Protein AF-E3HXS2-F1 (afdb_monomer_lite)

Organism: Achromobacter xylosoxidans (strain A8) (NCBI:txid762376)

Sequence (178 aa):
MRISLLPKGDRKILLKRAHEVSDRERLIMETWTGAFPQLLAAYEHKERFYGIWDATTRLQAEAALDEWIATIPKGQKEVWSDLVRAVGNWREETMTYFETDMPVTNAYTESINRLAKDKNREGRGYSFEVMRARMLYTTKHKKKAPTAKVSPFYKKTIGYGLPDFAEELNYGVDLSTI

Foldseek 3Di:
DDPVPDDPPLVVLLVDAPVVHDPVNVVVVCVVCVVPVVSVLVSVLVNLLVCLVVDQALVSSVVSLVVSLVSRDPPCCVVCVVVNVVCVVCVVVVSVCNVDPDNPDCVLVVVLVVVLVVLCVVDVPDDPVRSVCCSQPVQDFPFDDPPPPPDPPDDDDDDDDDPPPPPGDGPGGDPPVD

pLDDT: mean 72.38, std 17.93, range [31.83, 96.31]

Secondary structure (DSSP, 8-state):
---TTS-TTGGGGGGS-TTS--HHHHHHHHHHHHH-HHHHHHHHHHHHHHHGGG-SSHHHHHHHHHHHHHTPPTT-HHHHHHHHHHHHHTHHHHHGGGT-SS---THHHHHHHHHHHHHHHHTTT--HHHHHHHHHHSSPEEE--------TT-------PPP------EEEE--TT-

Structure (mmCIF, N/CA/C/O backbone):
data_AF-E3HXS2-F1
#
_entry.id   AF-E3HXS2-F1
#
loop_
_atom_site.group_PDB
_atom_site.id
_atom_site.type_symbol
_atom_site.label_atom_id
_atom_site.label_alt_id
_atom_site.label_comp_id
_atom_site.label_asym_id
_atom_site.label_entity_id
_atom_site.label_seq_id
_atom_site.pdbx_PDB_ins_code
_atom_site.Cartn_x
_atom_site.Cartn_y
_atom_site.Cartn_z
_atom_site.occupancy
_atom_site.B_iso_or_equiv
_atom_site.auth_seq_id
_atom_site.auth_comp_id
_atom_site.auth_asym_id
_atom_site.auth_atom_id
_atom_site.pdbx_PDB_model_num
ATOM 1 N N . MET A 1 1 ? -14.637 -13.341 11.803 1.00 40.06 1 MET A N 1
ATOM 2 C CA . MET A 1 1 ? -15.690 -12.301 11.886 1.00 40.06 1 MET A CA 1
ATOM 3 C C . MET A 1 1 ? -16.464 -12.311 10.567 1.00 40.06 1 MET A C 1
ATOM 5 O O . MET A 1 1 ? -15.852 -12.101 9.529 1.00 40.06 1 MET A O 1
ATOM 9 N N . ARG A 1 2 ? -17.751 -12.699 10.553 1.00 31.83 2 ARG A N 1
ATOM 10 C CA . ARG A 1 2 ? -18.526 -12.847 9.301 1.00 31.83 2 ARG A CA 1
ATOM 11 C C . ARG A 1 2 ? -18.949 -11.470 8.775 1.00 31.83 2 ARG A C 1
ATOM 13 O O . ARG A 1 2 ? -19.753 -10.794 9.400 1.00 31.83 2 ARG A O 1
ATOM 20 N N . ILE A 1 3 ? -18.473 -11.117 7.582 1.00 49.50 3 ILE A N 1
ATOM 21 C CA . ILE A 1 3 ? -18.825 -9.913 6.794 1.00 49.50 3 ILE A CA 1
ATOM 22 C C . ILE A 1 3 ? -20.267 -10.018 6.215 1.00 49.50 3 ILE A C 1
ATOM 24 O O . ILE A 1 3 ? -20.637 -9.357 5.253 1.00 49.50 3 ILE A O 1
ATOM 28 N N . SER A 1 4 ? -21.124 -10.881 6.774 1.00 46.38 4 SER A N 1
ATOM 29 C CA . SER A 1 4 ? -22.440 -11.225 6.214 1.00 46.38 4 SER A CA 1
ATOM 30 C C . SER A 1 4 ? -23.563 -10.237 6.550 1.00 46.38 4 SER A C 1
ATOM 32 O O . SER A 1 4 ? -24.682 -10.450 6.100 1.00 46.38 4 SER A O 1
ATOM 34 N N . LEU A 1 5 ? -23.289 -9.184 7.328 1.00 49.09 5 LEU A N 1
ATOM 35 C CA . LEU A 1 5 ? -24.271 -8.147 7.684 1.00 49.09 5 LEU A CA 1
ATOM 36 C C . LEU A 1 5 ? -24.232 -6.921 6.758 1.00 49.09 5 LEU A C 1
ATOM 38 O O . LEU A 1 5 ? -25.076 -6.041 6.886 1.00 49.09 5 LEU A O 1
ATOM 42 N N . LEU A 1 6 ? -23.282 -6.855 5.819 1.00 54.53 6 LEU A N 1
ATOM 43 C CA . LEU A 1 6 ? -23.182 -5.731 4.893 1.00 54.53 6 LEU A CA 1
ATOM 44 C C . LEU A 1 6 ? -24.102 -5.938 3.674 1.00 54.53 6 LEU A C 1
ATOM 46 O O . LEU A 1 6 ? -24.001 -6.983 3.013 1.00 54.53 6 LEU A O 1
ATOM 50 N N . PRO A 1 7 ? -24.938 -4.952 3.295 1.00 55.31 7 PRO A N 1
ATOM 51 C CA . PRO A 1 7 ? -25.583 -4.942 1.988 1.00 55.31 7 PRO A CA 1
ATOM 52 C C . PRO A 1 7 ? -24.522 -5.128 0.897 1.00 55.31 7 PRO A C 1
ATOM 54 O O . PRO A 1 7 ? -23.441 -4.540 0.943 1.00 55.31 7 PRO A O 1
ATOM 57 N N . LYS A 1 8 ? -24.790 -5.983 -0.099 1.00 55.03 8 LYS A N 1
ATOM 58 C CA . LYS A 1 8 ? -23.778 -6.410 -1.090 1.00 55.03 8 LYS A CA 1
ATOM 59 C C . LYS A 1 8 ? -23.120 -5.248 -1.864 1.00 55.03 8 LYS A C 1
ATOM 61 O O . LYS A 1 8 ? -22.059 -5.473 -2.449 1.00 55.03 8 LYS A O 1
ATOM 66 N N . GLY A 1 9 ? -23.734 -4.062 -1.881 1.00 57.19 9 GLY A N 1
ATOM 67 C CA . GLY A 1 9 ? -23.203 -2.837 -2.490 1.00 57.19 9 GLY A CA 1
ATOM 68 C C . GLY A 1 9 ? -22.181 -2.104 -1.618 1.00 57.19 9 GLY A C 1
ATOM 69 O O . GLY A 1 9 ? -21.124 -1.726 -2.117 1.00 57.19 9 GLY A O 1
ATOM 70 N N . ASP A 1 10 ? -22.430 -2.006 -0.314 1.00 64.25 10 ASP A N 1
ATOM 71 C CA . ASP A 1 10 ? -21.677 -1.119 0.584 1.00 64.25 10 ASP A CA 1
ATOM 72 C C . ASP A 1 10 ? -20.248 -1.608 0.834 1.00 64.25 10 ASP A C 1
ATOM 74 O O . ASP A 1 10 ? -19.336 -0.823 1.076 1.00 64.25 10 ASP A O 1
ATOM 78 N N . ARG A 1 11 ? -19.998 -2.913 0.665 1.00 69.25 11 ARG A N 1
ATOM 79 C CA . ARG A 1 11 ? -18.653 -3.482 0.855 1.00 69.25 11 ARG A CA 1
ATOM 80 C C . ARG A 1 11 ? -17.661 -2.940 -0.164 1.00 69.25 11 ARG A C 1
ATOM 82 O O . ARG A 1 11 ? -16.468 -2.911 0.101 1.00 69.25 11 ARG A O 1
ATOM 89 N N . LYS A 1 12 ? -18.157 -2.553 -1.345 1.00 71.31 12 LYS A N 1
ATOM 90 C CA . LYS A 1 12 ? -17.323 -2.002 -2.413 1.00 71.31 12 LYS A CA 1
ATOM 91 C C . LYS A 1 12 ? -16.856 -0.590 -2.075 1.00 71.31 12 LYS A C 1
ATOM 93 O O . LYS A 1 12 ? -15.793 -0.205 -2.537 1.00 71.31 12 LYS A O 1
ATOM 98 N N . ILE A 1 13 ? -17.606 0.139 -1.246 1.00 75.50 13 ILE A N 1
ATOM 99 C CA . ILE A 1 13 ? -17.247 1.488 -0.799 1.00 75.50 13 ILE A CA 1
ATOM 100 C C . ILE A 1 13 ? -15.961 1.438 0.035 1.00 75.50 13 ILE A C 1
ATOM 102 O O . ILE A 1 13 ? -15.058 2.231 -0.192 1.00 75.50 13 ILE A O 1
ATOM 106 N N . LEU A 1 14 ? -15.826 0.442 0.918 1.00 69.00 14 LEU A N 1
ATOM 107 C CA . LEU A 1 14 ? -14.629 0.242 1.751 1.00 69.00 14 LEU A CA 1
ATOM 108 C C . LEU A 1 14 ? -13.362 -0.088 0.943 1.00 69.00 14 LEU A C 1
ATOM 110 O O . LEU A 1 14 ? -12.248 0.056 1.448 1.00 69.00 14 LEU A O 1
ATOM 114 N N . LEU A 1 15 ? -13.521 -0.540 -0.304 1.00 72.44 15 LEU A N 1
ATOM 115 C CA . LEU A 1 15 ? -12.408 -0.851 -1.201 1.00 72.44 15 LEU A CA 1
ATOM 116 C C . LEU A 1 15 ? -11.923 0.372 -1.988 1.00 72.44 15 LEU A C 1
ATOM 118 O O . LEU A 1 15 ? -10.789 0.347 -2.456 1.00 72.44 15 LEU A O 1
ATOM 122 N N . LYS A 1 16 ? -12.735 1.429 -2.111 1.00 76.88 16 LYS A N 1
ATOM 123 C CA . LYS A 1 16 ? -12.339 2.660 -2.805 1.00 76.88 16 LYS A CA 1
ATOM 124 C C . LYS A 1 16 ? -11.245 3.401 -2.039 1.00 76.88 16 LYS A C 1
ATOM 126 O O . LYS A 1 16 ? -11.129 3.251 -0.818 1.00 76.88 16 LYS A O 1
ATOM 131 N N . ARG A 1 17 ? -10.465 4.209 -2.760 1.00 75.44 17 ARG A N 1
ATOM 132 C CA . ARG A 1 17 ? -9.541 5.174 -2.149 1.00 75.44 17 ARG A CA 1
ATOM 133 C C . ARG A 1 17 ? -10.338 6.326 -1.553 1.00 75.44 17 ARG A C 1
ATOM 135 O O . ARG A 1 17 ? -11.375 6.700 -2.097 1.00 75.44 17 ARG A O 1
ATOM 142 N N . ALA A 1 18 ? -9.841 6.930 -0.475 1.00 73.44 18 ALA A N 1
ATOM 143 C CA . ALA A 1 18 ? -10.571 7.983 0.237 1.00 73.44 18 ALA A CA 1
ATOM 144 C C . ALA A 1 18 ? -11.012 9.173 -0.650 1.00 73.44 18 ALA A C 1
ATOM 146 O O . ALA A 1 18 ? -12.031 9.799 -0.362 1.00 73.44 18 ALA A O 1
ATOM 147 N N . HIS A 1 19 ? -10.278 9.467 -1.730 1.00 73.56 19 HIS A N 1
ATOM 148 C CA . HIS A 1 19 ? -10.592 10.543 -2.680 1.00 73.56 19 HIS A CA 1
ATOM 149 C C . HIS A 1 19 ? -11.598 10.147 -3.781 1.00 73.56 19 HIS A C 1
ATOM 151 O O . HIS A 1 19 ? -12.105 11.016 -4.480 1.00 73.56 19 HIS A O 1
ATOM 157 N N . GLU A 1 20 ? -11.914 8.858 -3.935 1.00 73.44 20 GLU A N 1
ATOM 158 C CA . GLU A 1 20 ? -12.892 8.336 -4.910 1.00 73.44 20 GLU A CA 1
ATOM 159 C C . GLU A 1 20 ? -14.277 8.086 -4.284 1.00 73.44 20 GLU A C 1
ATOM 161 O O . GLU A 1 20 ? -15.218 7.632 -4.946 1.00 73.44 20 GLU A O 1
ATOM 166 N N . VAL A 1 21 ? -14.393 8.321 -2.977 1.00 77.56 21 VAL A N 1
ATOM 167 C CA . VAL A 1 21 ? -15.608 8.115 -2.191 1.00 77.56 21 VAL A CA 1
ATOM 168 C C . VAL A 1 21 ? -16.462 9.375 -2.286 1.00 77.56 21 VAL A C 1
ATOM 170 O O . VAL A 1 21 ? -16.040 10.449 -1.864 1.00 77.56 21 VAL A O 1
ATOM 173 N N . SER A 1 22 ? -17.676 9.241 -2.820 1.00 79.25 22 SER A N 1
ATOM 174 C CA . SER A 1 22 ? -18.637 10.353 -2.873 1.00 79.25 22 SER A CA 1
ATOM 175 C C . SER A 1 22 ? -19.146 10.739 -1.481 1.00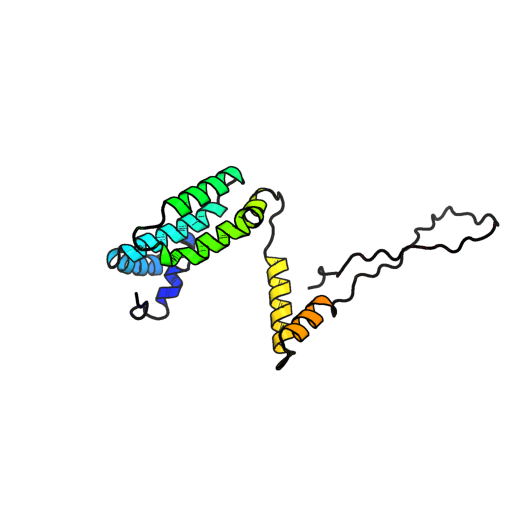 79.25 22 SER A C 1
ATOM 177 O O . SER A 1 22 ? -19.151 9.914 -0.568 1.00 79.25 22 SER A O 1
ATOM 179 N N . ASP A 1 23 ? -19.670 11.955 -1.320 1.00 77.50 23 ASP A N 1
ATOM 180 C CA . ASP A 1 23 ? -20.189 12.440 -0.028 1.00 77.50 23 ASP A CA 1
ATOM 181 C C . ASP A 1 23 ? -21.270 11.522 0.564 1.00 77.50 23 ASP A C 1
ATOM 183 O O . ASP A 1 23 ? -21.296 11.242 1.763 1.00 77.50 23 ASP A O 1
ATOM 187 N N . ARG A 1 24 ? -22.132 10.963 -0.296 1.00 78.81 24 ARG A N 1
ATOM 188 C CA . ARG A 1 24 ? -23.154 9.989 0.111 1.00 78.81 24 ARG A CA 1
ATOM 189 C C . ARG A 1 24 ? -22.538 8.682 0.614 1.00 78.81 24 ARG A C 1
ATOM 191 O O . ARG A 1 24 ? -23.033 8.093 1.570 1.00 78.81 24 ARG A O 1
ATOM 198 N N . GLU A 1 25 ? -21.484 8.210 -0.042 1.00 79.44 25 GLU A N 1
ATOM 199 C CA . GLU A 1 25 ? -20.769 6.994 0.349 1.00 79.44 25 GLU A CA 1
ATOM 200 C C . GLU A 1 25 ? -19.950 7.204 1.627 1.00 79.44 25 GLU A C 1
ATOM 202 O O . GLU A 1 25 ? -19.861 6.288 2.443 1.00 79.44 25 GLU A O 1
ATOM 207 N N . ARG A 1 26 ? -19.419 8.414 1.838 1.00 79.12 26 ARG A N 1
ATOM 208 C CA . ARG A 1 26 ? -18.729 8.809 3.068 1.00 79.12 26 ARG A CA 1
ATOM 209 C C . ARG A 1 26 ? -19.668 8.749 4.270 1.00 79.12 26 ARG A C 1
ATOM 211 O O . ARG A 1 26 ? -19.300 8.140 5.265 1.00 79.12 26 ARG A O 1
ATOM 218 N N . LEU A 1 27 ? -20.898 9.253 4.149 1.00 79.19 27 LEU A N 1
ATOM 219 C CA . LEU A 1 27 ? -21.900 9.182 5.223 1.00 79.19 27 LEU A CA 1
ATOM 220 C C . LEU A 1 27 ? -22.238 7.731 5.619 1.00 79.19 27 LEU A C 1
ATOM 222 O O . LEU A 1 27 ? -22.357 7.394 6.800 1.00 79.19 27 LEU A O 1
ATOM 226 N N . ILE A 1 28 ? -22.365 6.847 4.623 1.00 79.62 28 ILE A N 1
ATOM 227 C CA . ILE A 1 28 ? -22.568 5.410 4.857 1.00 79.62 28 ILE A CA 1
ATOM 228 C C .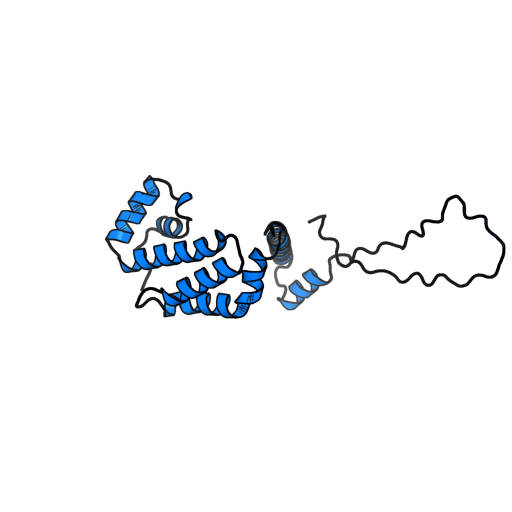 ILE A 1 28 ? -21.347 4.834 5.577 1.00 79.62 28 ILE A C 1
ATOM 230 O O . ILE A 1 28 ? -21.494 4.121 6.567 1.00 79.62 28 ILE A O 1
ATOM 234 N N . MET A 1 29 ? -20.141 5.169 5.116 1.00 79.38 29 MET A N 1
ATOM 235 C CA . MET A 1 29 ? -18.895 4.703 5.714 1.00 79.38 29 MET A CA 1
ATOM 236 C C . MET A 1 29 ? -18.755 5.156 7.172 1.00 79.38 29 MET A C 1
ATOM 238 O O . MET A 1 29 ? -18.476 4.315 8.016 1.00 79.38 29 MET A O 1
ATOM 242 N N . GLU A 1 30 ? -19.031 6.428 7.471 1.00 82.12 30 GLU A N 1
ATOM 243 C CA . GLU A 1 30 ? -19.008 7.017 8.819 1.00 82.12 30 GLU A CA 1
ATOM 244 C C . GLU A 1 30 ? -19.973 6.318 9.779 1.00 82.12 30 GLU A C 1
ATOM 246 O O . GLU A 1 30 ? -19.637 6.050 10.932 1.00 82.12 30 GLU A O 1
ATOM 251 N N . THR A 1 31 ? -21.156 5.944 9.288 1.00 81.56 31 THR A N 1
ATOM 252 C CA . THR A 1 31 ? -22.135 5.184 10.078 1.00 81.56 31 THR A CA 1
ATOM 253 C C . THR A 1 31 ? -21.560 3.826 10.505 1.00 81.56 31 THR A C 1
ATOM 255 O O . THR A 1 31 ? -21.699 3.410 11.657 1.00 81.56 31 THR A O 1
ATOM 258 N N . TRP A 1 32 ? -20.866 3.133 9.597 1.00 79.75 32 TRP A N 1
ATOM 259 C CA . TRP A 1 32 ? -20.279 1.819 9.872 1.00 79.75 32 TRP A CA 1
ATOM 260 C C . TRP A 1 32 ? -18.995 1.889 10.692 1.00 79.75 32 TRP A C 1
ATOM 262 O O . TRP A 1 32 ? -18.794 1.062 11.582 1.00 79.75 32 TRP A O 1
ATOM 272 N N . THR A 1 33 ? -18.125 2.853 10.406 1.00 81.56 33 THR A N 1
ATOM 273 C CA . THR A 1 33 ? -16.881 3.053 11.153 1.00 81.56 33 THR A CA 1
ATOM 274 C C . THR A 1 33 ? -17.156 3.530 12.575 1.00 81.56 33 THR A C 1
ATOM 276 O O . THR A 1 33 ? -16.449 3.110 13.489 1.00 81.56 33 THR A O 1
ATOM 279 N N . GLY A 1 34 ? -18.232 4.296 12.788 1.00 81.94 34 GLY A N 1
ATOM 280 C CA . GLY A 1 34 ? -18.738 4.632 14.118 1.00 81.94 34 GLY A CA 1
ATOM 281 C C . GLY A 1 34 ? -19.296 3.422 14.876 1.00 81.94 34 GLY A C 1
ATOM 282 O O . GLY A 1 34 ? -19.035 3.269 16.067 1.00 81.94 34 GLY A O 1
ATOM 283 N N . ALA A 1 35 ? -20.019 2.526 14.195 1.00 83.75 35 ALA A N 1
ATOM 284 C CA . ALA A 1 35 ? -20.583 1.322 14.813 1.00 83.75 35 ALA A CA 1
ATOM 285 C C . ALA A 1 35 ? -19.535 0.231 15.110 1.00 83.75 35 ALA A C 1
ATOM 287 O O . ALA A 1 35 ? -19.698 -0.550 16.049 1.00 83.75 35 ALA A O 1
ATOM 288 N N . PHE A 1 36 ? -18.462 0.157 14.315 1.00 85.25 36 PHE A N 1
ATOM 289 C CA . PHE A 1 36 ? -17.434 -0.879 14.418 1.00 85.25 36 PHE A CA 1
ATOM 290 C C . PHE A 1 36 ? -16.024 -0.268 14.407 1.00 85.25 36 PHE A C 1
ATOM 292 O O . PHE A 1 36 ? -15.384 -0.216 13.353 1.00 85.25 36 PHE A O 1
ATOM 299 N N . PRO A 1 37 ? -15.465 0.101 15.574 1.00 86.75 37 PRO A N 1
ATOM 300 C CA . PRO A 1 37 ? -14.134 0.708 15.660 1.00 86.75 37 PRO A CA 1
ATOM 301 C C . PRO A 1 37 ? -13.016 -0.151 15.051 1.00 86.75 37 PRO A C 1
ATOM 303 O O . PRO A 1 37 ? -12.077 0.373 14.456 1.00 86.75 37 PRO A O 1
ATOM 306 N N . GLN A 1 38 ? -13.126 -1.487 15.118 1.00 86.75 38 GLN A N 1
ATOM 307 C CA . GLN A 1 38 ? -12.159 -2.369 14.452 1.00 86.75 38 GLN A CA 1
ATOM 308 C C . GLN A 1 38 ? -12.174 -2.239 12.920 1.00 86.75 38 GLN A C 1
ATOM 310 O O . GLN A 1 38 ? -11.143 -2.433 12.279 1.00 86.75 38 GLN A O 1
ATOM 315 N N . LEU A 1 39 ? -13.327 -1.914 12.329 1.00 86.44 39 LEU A N 1
ATOM 316 C CA . LEU A 1 39 ? -13.462 -1.724 10.890 1.00 86.44 39 LEU A CA 1
ATOM 317 C C . LEU A 1 39 ? -12.830 -0.400 10.464 1.00 86.44 39 LEU A C 1
ATOM 319 O O . LEU A 1 39 ? -12.128 -0.373 9.457 1.00 86.44 39 LEU A O 1
ATOM 323 N N . LEU A 1 40 ? -13.025 0.659 11.257 1.00 88.19 40 LEU A N 1
ATOM 324 C CA . LEU A 1 40 ? -12.343 1.937 11.058 1.00 88.19 40 LEU A CA 1
ATOM 325 C C . LEU A 1 40 ? -10.824 1.753 11.076 1.00 88.19 40 LEU A C 1
ATOM 327 O O . LEU A 1 40 ? -10.156 2.101 10.109 1.00 88.19 40 LEU A O 1
ATOM 331 N N . ALA A 1 41 ? -10.302 1.102 12.119 1.00 88.69 41 ALA A N 1
ATOM 332 C CA . ALA A 1 41 ? -8.870 0.854 12.249 1.00 88.69 41 ALA A CA 1
ATOM 333 C C . ALA A 1 41 ? -8.307 0.044 11.067 1.00 88.69 41 ALA A C 1
ATOM 335 O O . ALA A 1 41 ? -7.209 0.324 10.592 1.00 88.69 41 ALA A O 1
ATOM 336 N N . ALA A 1 42 ? -9.062 -0.940 10.562 1.00 89.88 42 ALA A N 1
ATOM 337 C CA . ALA A 1 42 ? -8.670 -1.705 9.380 1.00 89.88 42 ALA A CA 1
ATOM 338 C C . ALA A 1 42 ? -8.658 -0.837 8.109 1.00 89.88 42 ALA A C 1
ATOM 340 O O . ALA A 1 42 ? -7.738 -0.942 7.299 1.00 89.88 42 ALA A O 1
ATOM 341 N N . TYR A 1 43 ? -9.659 0.030 7.935 1.00 88.44 43 TYR A N 1
ATOM 342 C CA . TYR A 1 43 ? -9.748 0.940 6.793 1.00 88.44 43 TYR A CA 1
ATOM 343 C C . TYR A 1 43 ? -8.618 1.977 6.796 1.00 88.44 43 TYR A C 1
ATOM 345 O O . TYR A 1 43 ? -7.939 2.144 5.788 1.00 88.44 43 TYR A O 1
ATOM 353 N N . GLU A 1 44 ? -8.346 2.621 7.929 1.00 90.31 44 GLU A N 1
ATOM 354 C CA . GLU A 1 44 ? -7.237 3.575 8.062 1.00 90.31 44 GLU A CA 1
ATOM 355 C C . GLU A 1 44 ? -5.882 2.901 7.840 1.00 90.31 44 GLU A C 1
ATOM 357 O O . GLU A 1 44 ? -4.978 3.468 7.231 1.00 90.31 44 GLU A O 1
ATOM 362 N N . HIS A 1 45 ? -5.726 1.666 8.318 1.00 93.38 45 HIS A N 1
ATOM 363 C CA . HIS A 1 45 ? -4.520 0.887 8.078 1.00 93.38 45 HIS A CA 1
ATOM 364 C C . HIS A 1 45 ? -4.340 0.523 6.597 1.00 93.38 45 HIS A C 1
ATOM 366 O O . HIS A 1 45 ? -3.225 0.598 6.082 1.00 93.38 45 HIS A O 1
ATOM 372 N N . LYS A 1 46 ? -5.435 0.214 5.890 1.00 91.69 46 LYS A N 1
ATOM 373 C CA . LYS A 1 46 ? -5.453 0.037 4.431 1.00 91.69 46 LYS A CA 1
ATOM 374 C C . LYS A 1 46 ? -5.058 1.328 3.704 1.00 91.69 46 LYS A C 1
ATOM 376 O O . LYS A 1 46 ? -4.243 1.285 2.793 1.00 91.69 46 LYS A O 1
ATOM 381 N N . GLU A 1 47 ? -5.617 2.478 4.079 1.00 89.88 47 GLU A N 1
ATOM 382 C CA . GLU A 1 47 ? -5.285 3.752 3.421 1.00 89.88 47 GLU A CA 1
ATOM 383 C C . GLU A 1 47 ? -3.821 4.154 3.651 1.00 89.88 47 GLU A C 1
ATOM 385 O O . GLU A 1 47 ? -3.172 4.610 2.710 1.00 89.88 47 GLU A O 1
ATOM 390 N N . ARG A 1 48 ? -3.274 3.909 4.851 1.00 91.12 48 ARG A N 1
ATOM 3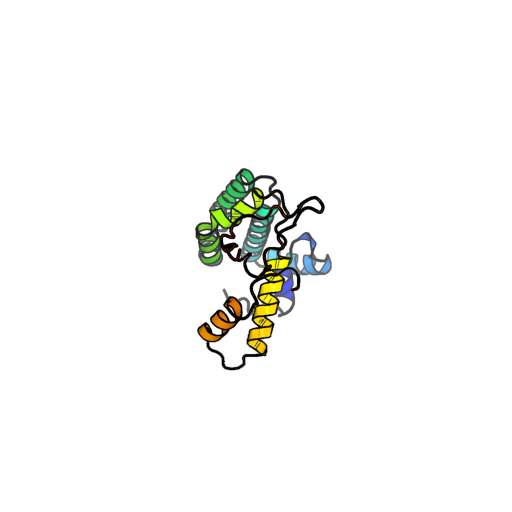91 C CA . ARG A 1 48 ? -1.843 4.108 5.142 1.00 91.12 48 ARG A CA 1
ATOM 392 C C . ARG A 1 48 ? -0.938 3.228 4.284 1.00 91.12 48 ARG A C 1
ATOM 394 O O . ARG A 1 48 ? 0.083 3.718 3.822 1.00 91.12 48 ARG A O 1
ATOM 401 N N . PHE A 1 49 ? -1.332 1.979 4.021 1.00 93.06 49 PHE A N 1
ATOM 402 C CA . PHE A 1 49 ? -0.599 1.109 3.096 1.00 93.06 49 PHE A CA 1
ATOM 403 C C . PHE A 1 49 ? -0.467 1.758 1.718 1.00 93.06 49 PHE A C 1
ATOM 405 O O . PHE A 1 49 ? 0.626 1.880 1.185 1.00 93.06 49 PHE A O 1
ATOM 412 N N . TYR A 1 50 ? -1.574 2.236 1.153 1.00 89.12 50 TYR A N 1
ATOM 413 C CA . TYR A 1 50 ? -1.530 2.904 -0.144 1.00 89.12 50 TYR A CA 1
ATOM 414 C C . TYR A 1 50 ? -0.727 4.213 -0.127 1.00 89.12 50 TYR A C 1
ATOM 416 O O . TYR A 1 50 ? -0.146 4.564 -1.148 1.00 89.12 50 TYR A O 1
ATOM 424 N N . GLY A 1 51 ? -0.672 4.910 1.012 1.00 87.88 51 GLY A N 1
ATOM 425 C CA . GLY A 1 51 ? 0.145 6.115 1.187 1.00 87.88 51 GLY A CA 1
ATOM 426 C C . GLY A 1 51 ? 1.649 5.888 0.999 1.00 87.88 51 GLY A C 1
ATOM 427 O O . GLY A 1 51 ? 2.372 6.839 0.727 1.00 87.88 51 GLY A O 1
ATOM 428 N N . ILE A 1 52 ? 2.129 4.639 1.065 1.00 91.69 52 ILE A N 1
ATOM 429 C CA . ILE A 1 52 ? 3.529 4.290 0.765 1.00 91.69 52 ILE A CA 1
ATOM 430 C C . ILE A 1 52 ? 3.903 4.715 -0.665 1.00 91.69 52 ILE A C 1
ATOM 432 O O . ILE A 1 52 ? 5.011 5.189 -0.897 1.00 91.69 52 ILE A O 1
ATOM 436 N N . TRP A 1 53 ? 2.972 4.603 -1.617 1.00 88.38 53 TRP A N 1
ATOM 437 C CA . TRP A 1 53 ? 3.194 4.974 -3.021 1.00 88.38 53 TRP A CA 1
ATOM 438 C C . TRP A 1 53 ? 3.153 6.478 -3.288 1.00 88.38 53 TRP A C 1
ATOM 440 O O . TRP A 1 53 ? 3.515 6.898 -4.384 1.00 88.38 53 TRP A O 1
ATOM 450 N N . ASP A 1 54 ? 2.773 7.281 -2.294 1.00 88.00 54 ASP A N 1
ATOM 451 C CA . ASP A 1 54 ? 2.852 8.740 -2.365 1.00 88.00 54 ASP A CA 1
ATOM 452 C C . ASP A 1 54 ? 4.263 9.255 -1.973 1.00 88.00 54 ASP A C 1
ATOM 454 O O . ASP A 1 54 ? 4.531 10.456 -2.040 1.00 88.00 54 ASP A O 1
ATOM 458 N N . ALA A 1 55 ? 5.184 8.364 -1.568 1.00 88.94 55 ALA A N 1
ATOM 459 C CA . ALA A 1 55 ? 6.563 8.704 -1.214 1.00 88.94 55 ALA A CA 1
ATOM 460 C C . ALA A 1 55 ? 7.409 9.114 -2.435 1.00 88.94 55 ALA A C 1
ATOM 462 O O . ALA A 1 55 ? 7.255 8.581 -3.533 1.00 88.94 55 ALA A O 1
ATOM 463 N N . THR A 1 56 ? 8.360 10.035 -2.237 1.00 86.50 56 THR A N 1
ATOM 464 C CA . THR A 1 56 ? 9.233 10.521 -3.324 1.00 86.50 56 THR A CA 1
ATOM 465 C C . THR A 1 56 ? 10.455 9.636 -3.541 1.00 86.50 56 THR A C 1
ATOM 467 O O . THR A 1 56 ? 10.997 9.594 -4.640 1.00 86.50 56 THR A O 1
ATOM 470 N N . THR A 1 57 ? 10.929 8.953 -2.498 1.00 88.88 57 THR A N 1
ATOM 471 C CA . THR A 1 57 ? 12.162 8.161 -2.564 1.00 88.88 57 THR A CA 1
ATOM 472 C C . THR A 1 57 ? 11.956 6.760 -2.019 1.00 88.88 57 THR A C 1
ATOM 474 O O . THR A 1 57 ? 11.147 6.543 -1.115 1.00 88.88 57 THR A O 1
ATOM 477 N N . ARG A 1 58 ? 12.763 5.815 -2.516 1.00 91.12 58 ARG A N 1
ATOM 478 C CA . ARG A 1 58 ? 12.786 4.436 -2.018 1.00 91.12 58 ARG A CA 1
ATOM 479 C C . ARG A 1 58 ? 12.975 4.372 -0.502 1.00 91.12 58 ARG A C 1
ATOM 481 O O . ARG A 1 58 ? 12.260 3.644 0.172 1.00 91.12 58 ARG A O 1
ATOM 488 N N . LEU A 1 59 ? 13.886 5.179 0.043 1.00 92.19 59 LEU A N 1
ATOM 489 C CA . LEU A 1 59 ? 14.151 5.219 1.484 1.00 92.19 59 LEU A CA 1
ATOM 490 C C . LEU A 1 59 ? 12.908 5.629 2.290 1.00 92.19 59 LEU A C 1
ATOM 492 O O . LEU A 1 59 ? 12.627 5.041 3.331 1.00 92.19 59 LEU A O 1
ATOM 496 N N . GLN A 1 60 ? 12.155 6.624 1.810 1.00 92.56 60 GLN A N 1
ATOM 497 C CA . GLN A 1 60 ? 10.908 7.044 2.453 1.00 92.56 60 GLN A CA 1
ATOM 498 C C . GLN A 1 60 ? 9.833 5.960 2.360 1.00 92.56 60 GLN A C 1
ATOM 500 O O . GLN A 1 60 ? 9.152 5.701 3.349 1.00 92.56 60 GLN A O 1
ATOM 505 N N . ALA A 1 61 ? 9.701 5.312 1.202 1.00 92.69 61 ALA A N 1
ATOM 506 C CA . ALA A 1 61 ? 8.742 4.231 1.003 1.00 92.69 61 ALA A CA 1
ATOM 507 C C . ALA A 1 61 ? 9.041 3.018 1.894 1.00 92.69 61 ALA A C 1
ATOM 509 O O . ALA A 1 61 ? 8.135 2.454 2.502 1.00 92.69 61 ALA A O 1
ATOM 510 N N . GLU A 1 62 ? 10.315 2.647 2.024 1.00 94.19 62 GLU A N 1
ATOM 511 C CA . GLU A 1 62 ? 10.750 1.572 2.913 1.00 94.19 62 GLU A CA 1
ATOM 512 C C . GLU A 1 62 ? 10.469 1.898 4.382 1.00 94.19 62 GLU A C 1
ATOM 514 O O . GLU A 1 62 ? 9.898 1.069 5.087 1.00 94.19 62 GLU A O 1
ATOM 519 N N . ALA A 1 63 ? 10.783 3.118 4.827 1.00 95.19 63 ALA A N 1
ATOM 520 C CA . ALA A 1 63 ? 10.468 3.553 6.185 1.00 95.19 63 ALA A CA 1
ATOM 521 C C . ALA A 1 63 ? 8.952 3.550 6.453 1.00 95.19 63 ALA A C 1
ATOM 523 O O . ALA A 1 63 ? 8.510 3.078 7.501 1.00 95.19 63 ALA A O 1
ATOM 524 N N . ALA A 1 64 ? 8.151 4.021 5.492 1.00 94.62 64 ALA A N 1
ATOM 525 C CA . ALA A 1 64 ? 6.694 4.010 5.585 1.00 94.62 64 ALA A CA 1
ATOM 526 C C . ALA A 1 64 ? 6.127 2.582 5.611 1.00 94.62 64 ALA A C 1
ATOM 528 O O . ALA A 1 64 ? 5.173 2.309 6.341 1.00 94.62 64 ALA A O 1
ATOM 529 N N . LEU A 1 65 ? 6.718 1.652 4.854 1.00 94.75 65 LEU A N 1
ATOM 530 C CA . LEU A 1 65 ? 6.346 0.241 4.898 1.00 94.75 65 LEU A CA 1
ATOM 531 C C . LEU A 1 65 ? 6.671 -0.384 6.258 1.00 94.75 65 LEU A C 1
ATOM 533 O O . LEU A 1 65 ? 5.834 -1.091 6.820 1.00 94.75 65 LEU A O 1
ATOM 537 N N . ASP A 1 66 ? 7.862 -0.131 6.793 1.00 95.62 66 ASP A N 1
ATOM 538 C CA . ASP A 1 66 ? 8.280 -0.683 8.081 1.00 95.62 66 ASP A CA 1
ATOM 539 C C . ASP A 1 66 ? 7.391 -0.139 9.217 1.00 95.62 66 ASP A C 1
ATOM 541 O O . ASP A 1 66 ? 6.921 -0.901 10.070 1.00 95.62 66 ASP A O 1
ATOM 545 N N . GLU A 1 67 ? 7.066 1.159 9.185 1.00 96.00 67 GLU A N 1
ATOM 546 C CA . GLU A 1 67 ? 6.094 1.778 10.092 1.00 96.00 67 GLU A CA 1
ATOM 547 C C . GLU A 1 67 ? 4.696 1.164 9.929 1.00 96.00 67 GLU A C 1
ATOM 549 O O . GLU A 1 67 ? 4.008 0.875 10.916 1.00 96.00 67 GLU A O 1
ATOM 554 N N . TRP A 1 68 ? 4.264 0.918 8.692 1.00 96.31 68 TRP A N 1
ATOM 555 C CA . TRP A 1 68 ? 2.990 0.268 8.422 1.00 96.31 68 TRP A CA 1
ATOM 556 C C . TRP A 1 68 ? 2.942 -1.133 9.049 1.00 96.31 68 TRP A C 1
ATOM 558 O O . TRP A 1 68 ? 2.028 -1.419 9.818 1.00 96.31 68 TRP A O 1
ATOM 568 N N . ILE A 1 69 ? 3.959 -1.976 8.854 1.00 94.88 69 ILE A N 1
ATOM 569 C CA . ILE A 1 69 ? 4.019 -3.311 9.477 1.00 94.88 69 ILE A CA 1
ATOM 570 C C . ILE A 1 69 ? 4.012 -3.208 11.014 1.00 94.88 69 ILE A C 1
ATOM 572 O O . ILE A 1 69 ? 3.337 -3.988 11.695 1.00 94.88 69 ILE A O 1
ATOM 576 N N . ALA A 1 70 ? 4.731 -2.237 11.582 1.00 94.88 70 ALA A N 1
ATOM 577 C CA . ALA A 1 70 ? 4.805 -2.042 13.029 1.00 94.88 70 ALA A CA 1
ATOM 578 C C . ALA A 1 70 ? 3.475 -1.569 13.645 1.00 94.88 70 ALA A C 1
ATOM 580 O O . ALA A 1 70 ? 3.172 -1.892 14.797 1.00 94.88 70 ALA A O 1
ATOM 581 N N . THR A 1 71 ? 2.660 -0.834 12.885 1.00 94.94 71 THR A N 1
ATOM 582 C CA . THR A 1 71 ? 1.426 -0.188 13.363 1.00 94.94 71 THR A CA 1
ATOM 583 C C . THR A 1 71 ? 0.143 -0.947 13.001 1.00 94.94 71 THR A C 1
ATOM 585 O O . THR A 1 71 ? -0.950 -0.364 13.006 1.00 94.94 71 THR A O 1
ATOM 588 N N . ILE A 1 72 ? 0.247 -2.255 12.724 1.00 94.38 72 ILE A N 1
ATOM 589 C CA . ILE A 1 72 ? -0.912 -3.138 12.521 1.00 94.38 72 ILE A CA 1
ATOM 590 C C . ILE A 1 72 ? -1.845 -3.079 13.747 1.00 94.38 72 ILE A C 1
ATOM 592 O O . ILE A 1 72 ? -1.399 -3.347 14.871 1.00 94.38 72 ILE A O 1
ATOM 596 N N . PRO A 1 73 ? -3.153 -2.794 13.568 1.00 92.88 73 PRO A N 1
ATOM 597 C CA . PRO A 1 73 ? -4.096 -2.716 14.676 1.00 92.88 73 PRO A CA 1
ATOM 598 C C . PRO A 1 73 ? -4.156 -4.005 15.508 1.00 92.88 73 PRO A C 1
ATOM 600 O O . PRO A 1 73 ? -4.109 -5.131 14.995 1.00 92.88 73 PRO A O 1
ATOM 603 N N . LYS A 1 74 ? -4.310 -3.849 16.827 1.00 90.50 74 LYS A N 1
ATOM 604 C CA . LYS A 1 74 ? -4.385 -4.978 17.764 1.00 90.50 74 LYS A CA 1
ATOM 605 C C . LYS A 1 74 ? -5.528 -5.926 17.377 1.00 90.50 74 LYS A C 1
ATOM 607 O O . LYS A 1 74 ? -6.647 -5.496 17.121 1.00 90.50 74 LYS A O 1
ATOM 612 N N . GLY A 1 75 ? -5.242 -7.228 17.350 1.00 89.38 75 GLY A N 1
ATOM 613 C CA . GLY A 1 75 ? -6.215 -8.259 16.969 1.00 89.38 75 GLY A CA 1
ATOM 614 C C . GLY A 1 75 ? -6.417 -8.430 15.459 1.00 89.38 75 GLY A C 1
ATOM 615 O O . GLY A 1 75 ? -7.226 -9.263 15.065 1.00 89.38 75 GLY A O 1
ATOM 616 N N . GLN A 1 76 ? -5.680 -7.693 14.617 1.00 91.44 76 GLN A N 1
ATOM 617 C CA . GLN A 1 76 ? -5.772 -7.805 13.155 1.00 91.44 76 GLN A CA 1
ATOM 618 C C . GLN A 1 76 ? -4.534 -8.422 12.496 1.00 91.44 76 GLN A C 1
ATOM 620 O O . GLN A 1 76 ? -4.534 -8.595 11.284 1.00 91.44 76 GLN A O 1
ATOM 625 N N . LYS A 1 77 ? -3.498 -8.801 13.256 1.00 91.38 77 LYS A N 1
ATOM 626 C CA . LYS A 1 77 ? -2.259 -9.381 12.699 1.00 91.38 77 LYS A CA 1
ATOM 627 C C . LYS A 1 77 ? -2.516 -10.545 11.738 1.00 91.38 77 LYS A C 1
ATOM 629 O O . LYS A 1 77 ? -1.960 -10.557 10.651 1.00 91.38 77 LYS A O 1
ATOM 634 N N . GLU A 1 78 ? -3.420 -11.453 12.100 1.00 90.81 78 GLU A N 1
ATOM 635 C CA . GLU A 1 78 ? -3.802 -12.593 11.253 1.00 90.81 78 GLU A CA 1
ATOM 636 C C . GLU A 1 78 ? -4.546 -12.189 9.973 1.00 90.81 78 GLU A C 1
ATOM 638 O O . GLU A 1 78 ? -4.514 -12.915 8.990 1.00 90.81 78 GLU A O 1
ATOM 643 N N . VAL A 1 79 ? -5.225 -11.038 9.963 1.00 90.31 79 VAL A N 1
ATOM 644 C CA . VAL A 1 79 ? -5.926 -10.528 8.772 1.00 90.31 79 VAL A CA 1
ATOM 645 C C . VAL A 1 79 ? -4.927 -9.987 7.748 1.00 90.31 79 VAL A C 1
ATOM 647 O O . VAL A 1 79 ? -5.158 -10.091 6.547 1.00 90.31 79 VAL A O 1
ATOM 650 N N . TRP A 1 80 ? -3.820 -9.417 8.226 1.00 92.50 80 TRP A N 1
ATOM 651 C CA . TRP A 1 80 ? -2.795 -8.780 7.399 1.00 92.50 80 TRP A CA 1
ATOM 652 C C . TRP A 1 80 ? -1.588 -9.684 7.117 1.00 92.50 80 TRP A C 1
ATOM 654 O O . TRP A 1 80 ? -0.729 -9.305 6.328 1.00 92.50 80 TRP A O 1
ATOM 664 N N . SER A 1 81 ? -1.513 -10.869 7.729 1.00 91.56 81 SER A N 1
ATOM 665 C CA . SER A 1 81 ? -0.341 -11.756 7.691 1.00 91.56 81 SER A CA 1
ATOM 666 C C . SER A 1 81 ? 0.070 -12.143 6.270 1.00 91.56 81 SER A C 1
ATOM 668 O O . SER A 1 81 ? 1.255 -12.080 5.943 1.00 91.56 81 SER A O 1
ATOM 670 N N . ASP A 1 82 ? -0.894 -12.461 5.405 1.00 92.06 82 ASP A N 1
ATOM 671 C CA . ASP A 1 82 ? -0.636 -12.789 4.001 1.00 92.06 82 ASP A CA 1
ATOM 672 C C . ASP A 1 82 ? -0.053 -11.597 3.230 1.00 92.06 82 ASP A C 1
ATOM 674 O O . ASP A 1 82 ? 0.882 -11.767 2.448 1.00 92.06 82 ASP A O 1
ATOM 678 N N . LEU A 1 83 ? -0.556 -10.381 3.479 1.00 91.69 83 LEU A N 1
ATOM 679 C CA . LEU A 1 83 ? -0.050 -9.167 2.834 1.00 91.69 83 LEU A CA 1
ATOM 680 C C . LEU A 1 83 ? 1.348 -8.809 3.345 1.00 91.69 83 LEU A C 1
ATOM 682 O O . LEU A 1 83 ? 2.235 -8.540 2.543 1.00 91.69 83 LEU A O 1
ATOM 686 N N . VAL A 1 84 ? 1.569 -8.870 4.660 1.00 94.00 84 VAL A N 1
ATOM 687 C CA . VAL A 1 84 ? 2.888 -8.649 5.274 1.00 94.00 84 VAL A CA 1
ATOM 688 C C . VAL A 1 84 ? 3.904 -9.642 4.720 1.00 94.00 84 VAL A C 1
ATOM 690 O O . VAL A 1 84 ? 5.014 -9.260 4.360 1.00 94.00 84 VAL A O 1
ATOM 693 N N . ARG A 1 85 ? 3.519 -10.915 4.592 1.00 92.81 85 ARG A N 1
ATOM 694 C CA . ARG A 1 85 ? 4.369 -11.949 4.002 1.00 92.81 85 ARG A CA 1
ATOM 695 C C . ARG A 1 85 ? 4.672 -11.668 2.536 1.00 92.81 85 ARG A C 1
ATOM 697 O O . ARG A 1 85 ? 5.817 -11.813 2.125 1.00 92.81 85 ARG A O 1
ATOM 704 N N . ALA A 1 86 ? 3.667 -11.288 1.750 1.00 90.12 86 ALA A N 1
ATOM 705 C CA . ALA A 1 86 ? 3.851 -10.969 0.341 1.00 90.12 86 ALA A CA 1
ATOM 706 C C . ALA A 1 86 ? 4.807 -9.782 0.167 1.00 90.12 86 ALA A C 1
ATOM 708 O O . ALA A 1 86 ? 5.808 -9.909 -0.528 1.00 90.12 86 ALA A O 1
ATOM 709 N N . VAL A 1 87 ? 4.554 -8.667 0.850 1.00 89.94 87 VAL A N 1
ATOM 710 C CA . VAL A 1 87 ? 5.397 -7.473 0.730 1.00 89.94 87 VAL A CA 1
ATOM 711 C C . VAL A 1 87 ? 6.791 -7.705 1.320 1.00 89.94 87 VAL A C 1
ATOM 713 O O . VAL A 1 87 ? 7.759 -7.178 0.794 1.00 89.94 87 VAL A O 1
ATOM 716 N N . GLY A 1 88 ? 6.926 -8.541 2.353 1.00 89.75 88 GLY A N 1
ATOM 717 C CA . GLY A 1 88 ? 8.232 -8.947 2.877 1.00 89.75 88 GLY A CA 1
ATOM 718 C C . GLY A 1 88 ? 9.032 -9.812 1.899 1.00 89.75 88 GLY A C 1
ATOM 719 O O . GLY A 1 88 ? 10.223 -9.584 1.714 1.00 89.75 88 GLY A O 1
ATOM 720 N N . ASN A 1 89 ? 8.385 -10.780 1.243 1.00 90.44 89 ASN A N 1
ATOM 721 C CA . ASN A 1 89 ? 9.040 -11.658 0.268 1.00 90.44 89 ASN A CA 1
ATOM 722 C C . ASN A 1 89 ? 9.456 -10.920 -1.010 1.00 90.44 89 ASN A C 1
ATOM 724 O O . ASN A 1 89 ? 10.473 -11.267 -1.594 1.00 90.44 89 ASN A O 1
ATOM 728 N N . TRP A 1 90 ? 8.655 -9.942 -1.437 1.00 90.94 90 TRP A N 1
ATOM 729 C CA . TRP A 1 90 ? 8.837 -9.185 -2.679 1.00 90.94 90 TRP A CA 1
ATOM 730 C C . TRP A 1 90 ? 9.264 -7.737 -2.406 1.00 90.94 90 TRP A C 1
ATOM 732 O O . TRP A 1 90 ? 8.899 -6.823 -3.151 1.00 90.94 90 TRP A O 1
ATOM 742 N N . ARG A 1 91 ? 9.944 -7.498 -1.274 1.00 90.00 91 ARG A N 1
ATOM 743 C CA . ARG A 1 91 ? 10.259 -6.143 -0.798 1.00 90.00 91 ARG A CA 1
ATOM 744 C C . ARG A 1 91 ? 11.122 -5.410 -1.812 1.00 90.00 91 ARG A C 1
ATOM 746 O O . ARG A 1 91 ? 10.772 -4.305 -2.203 1.00 90.00 91 ARG A O 1
ATOM 753 N N . GLU A 1 92 ? 12.193 -6.048 -2.272 1.00 87.31 92 GLU A N 1
ATOM 754 C CA . GLU A 1 92 ? 13.115 -5.465 -3.247 1.00 87.31 92 GLU A CA 1
ATOM 755 C C . GLU A 1 92 ? 12.388 -5.087 -4.539 1.00 87.31 92 GLU A C 1
ATOM 757 O O . GLU A 1 92 ? 12.432 -3.934 -4.954 1.00 87.31 92 GLU A O 1
ATOM 762 N N . GLU A 1 93 ? 11.629 -6.018 -5.116 1.00 85.31 93 GLU A N 1
ATOM 763 C CA . GLU A 1 93 ? 10.908 -5.815 -6.371 1.00 85.31 93 GLU A CA 1
ATOM 764 C C . GLU A 1 93 ? 9.829 -4.734 -6.255 1.00 85.31 93 GLU A C 1
ATOM 766 O O . GLU A 1 93 ? 9.618 -3.956 -7.185 1.00 85.31 93 GLU A O 1
ATOM 771 N N . THR A 1 94 ? 9.149 -4.667 -5.108 1.00 85.88 94 THR A N 1
ATOM 772 C CA . THR A 1 94 ? 8.141 -3.633 -4.840 1.00 85.88 94 THR A CA 1
ATOM 773 C C . THR A 1 94 ? 8.796 -2.257 -4.719 1.00 85.88 94 THR A C 1
ATOM 775 O O . THR A 1 94 ? 8.264 -1.275 -5.233 1.00 85.88 94 THR A O 1
ATOM 778 N N . MET A 1 95 ? 9.960 -2.180 -4.072 1.00 88.19 95 MET A N 1
ATOM 779 C CA . MET A 1 95 ? 10.663 -0.923 -3.809 1.00 88.19 95 MET A CA 1
ATOM 780 C C . MET A 1 95 ? 11.452 -0.400 -5.014 1.00 88.19 95 MET A C 1
ATOM 782 O O . MET A 1 95 ? 11.634 0.813 -5.129 1.00 88.19 95 MET A O 1
ATOM 786 N N . THR A 1 96 ? 11.815 -1.263 -5.972 1.00 86.56 96 THR A N 1
ATOM 787 C CA . THR A 1 96 ? 12.362 -0.859 -7.284 1.00 86.56 96 THR A CA 1
ATOM 788 C C . THR A 1 96 ? 11.450 0.129 -8.025 1.00 86.56 96 THR A C 1
ATOM 790 O O . THR A 1 96 ? 11.930 0.928 -8.833 1.00 86.56 96 THR A O 1
ATOM 793 N N . TYR A 1 97 ? 10.145 0.144 -7.718 1.00 82.12 97 TYR A N 1
ATOM 794 C CA . TYR A 1 97 ? 9.204 1.149 -8.221 1.00 82.12 97 TYR A CA 1
ATOM 795 C C . TYR A 1 97 ? 9.717 2.591 -8.047 1.00 82.12 97 TYR A C 1
ATOM 797 O O . TYR A 1 97 ? 9.552 3.404 -8.951 1.00 82.12 97 TYR A O 1
ATOM 805 N N . PHE A 1 98 ? 10.383 2.896 -6.928 1.00 83.81 98 PHE A N 1
ATOM 806 C CA . PHE A 1 98 ? 10.857 4.246 -6.595 1.00 83.81 98 PHE A CA 1
ATOM 807 C C . PHE A 1 98 ? 12.249 4.582 -7.147 1.00 83.81 98 PHE A C 1
ATOM 809 O O . PHE A 1 98 ? 12.709 5.710 -6.999 1.00 83.81 98 PHE A O 1
ATOM 816 N N . GLU A 1 99 ? 12.947 3.614 -7.739 1.00 80.81 99 GLU A N 1
ATOM 817 C CA . GLU A 1 99 ? 14.276 3.813 -8.339 1.00 80.81 99 GLU A CA 1
ATOM 818 C C . GLU A 1 99 ? 14.200 4.089 -9.839 1.00 80.81 99 GLU A C 1
ATOM 820 O O . GLU A 1 99 ? 15.169 4.530 -10.454 1.00 80.81 99 GLU A O 1
ATOM 825 N N . THR A 1 100 ? 13.050 3.805 -10.445 1.00 68.75 100 THR A N 1
ATOM 826 C CA . THR A 1 100 ? 12.869 3.929 -11.884 1.00 68.75 100 THR A CA 1
ATOM 827 C C . THR A 1 100 ? 12.288 5.306 -12.201 1.00 68.75 100 THR A C 1
ATOM 829 O O . THR A 1 100 ? 11.123 5.565 -11.929 1.00 68.75 100 THR A O 1
ATOM 832 N N . ASP A 1 101 ? 13.068 6.171 -12.855 1.00 60.72 101 ASP A N 1
ATOM 833 C CA . ASP A 1 101 ? 12.614 7.491 -13.345 1.00 60.72 101 ASP A CA 1
ATOM 834 C C . ASP A 1 101 ? 11.514 7.408 -14.427 1.00 60.72 101 ASP A C 1
ATOM 836 O O . ASP A 1 101 ? 10.958 8.418 -14.863 1.00 60.72 101 ASP A O 1
ATOM 840 N N . MET A 1 102 ? 11.196 6.201 -14.900 1.00 58.00 102 MET A N 1
ATOM 841 C CA . MET A 1 102 ? 10.111 5.957 -15.842 1.00 58.00 102 MET A CA 1
ATOM 842 C C . MET A 1 102 ? 8.865 5.476 -15.096 1.00 58.00 102 MET A C 1
ATOM 844 O O . MET A 1 102 ? 8.955 4.491 -14.361 1.00 58.00 102 MET A O 1
ATOM 848 N N . PRO A 1 103 ? 7.683 6.067 -15.349 1.00 54.84 103 PRO A N 1
ATOM 849 C CA . PRO A 1 103 ? 6.427 5.517 -14.866 1.00 54.84 103 PRO A CA 1
ATOM 850 C C . PRO A 1 103 ? 6.287 4.086 -15.389 1.00 54.84 103 PRO A C 1
ATOM 852 O O . PRO A 1 103 ? 6.056 3.870 -16.582 1.00 54.84 103 PRO A O 1
ATOM 855 N N . VAL A 1 104 ? 6.449 3.092 -14.516 1.00 58.03 104 VAL A N 1
ATOM 856 C CA . VAL A 1 104 ? 6.202 1.694 -14.874 1.00 58.03 104 VAL A CA 1
ATOM 857 C C . VAL A 1 104 ? 4.692 1.541 -15.013 1.00 58.03 104 VAL A C 1
ATOM 859 O O . VAL A 1 104 ? 3.970 1.279 -14.054 1.00 58.03 104 VAL A O 1
ATOM 862 N N . THR A 1 105 ? 4.180 1.796 -16.216 1.00 54.84 105 THR A N 1
ATOM 863 C CA . THR A 1 105 ? 2.744 1.691 -16.471 1.00 54.84 105 THR A CA 1
ATOM 864 C C . THR A 1 105 ? 2.332 0.220 -16.409 1.00 54.84 105 THR A C 1
ATOM 866 O O . THR A 1 105 ? 2.891 -0.620 -17.117 1.00 54.84 105 THR A O 1
ATOM 869 N N . ASN A 1 106 ? 1.300 -0.093 -15.620 1.00 64.06 106 ASN A N 1
ATOM 870 C CA . ASN A 1 106 ? 0.691 -1.430 -15.576 1.00 64.06 106 ASN A CA 1
ATOM 871 C C . ASN A 1 106 ? 0.068 -1.836 -16.929 1.00 64.06 106 ASN A C 1
ATOM 873 O O . ASN A 1 106 ? -0.410 -2.951 -17.078 1.00 64.06 106 ASN A O 1
ATOM 877 N N . ALA A 1 107 ? 0.066 -0.950 -17.932 1.00 57.28 107 ALA A N 1
ATOM 878 C CA . ALA A 1 107 ? -0.505 -1.190 -19.252 1.00 57.28 107 ALA A CA 1
ATOM 879 C C . ALA A 1 107 ? 0.086 -2.435 -19.932 1.00 57.28 107 ALA A C 1
ATOM 881 O O . ALA A 1 107 ? -0.650 -3.204 -20.547 1.00 57.28 107 ALA A O 1
ATOM 882 N N . TYR A 1 108 ? 1.394 -2.669 -19.790 1.00 61.03 108 TYR A N 1
ATOM 883 C CA . TYR A 1 108 ? 2.050 -3.846 -20.366 1.00 61.03 108 TYR A CA 1
ATOM 884 C C . TYR A 1 108 ? 1.621 -5.145 -19.668 1.00 61.03 108 TYR A C 1
ATOM 886 O O . TYR A 1 108 ? 1.232 -6.125 -20.300 1.00 61.03 108 TYR A O 1
ATOM 894 N N . THR A 1 109 ? 1.636 -5.161 -18.341 1.00 61.91 109 THR A N 1
ATOM 895 C CA . THR A 1 109 ? 1.198 -6.306 -17.535 1.00 61.91 109 THR A CA 1
ATOM 896 C C . THR A 1 109 ? -0.303 -6.566 -17.695 1.00 61.91 109 THR A C 1
ATOM 898 O O . THR A 1 109 ? -0.725 -7.719 -17.780 1.00 61.91 109 THR A O 1
ATOM 901 N N . GLU A 1 110 ? -1.125 -5.525 -17.820 1.00 68.69 110 GLU A N 1
ATOM 902 C CA . GLU A 1 110 ? -2.553 -5.618 -18.135 1.00 68.69 110 GLU A CA 1
ATOM 903 C C . GLU A 1 110 ? -2.815 -6.149 -19.546 1.00 68.69 110 GLU A C 1
ATOM 905 O O . GLU A 1 110 ? -3.704 -6.991 -19.707 1.00 68.69 110 GLU A O 1
ATOM 910 N N . SER A 1 111 ? -2.047 -5.727 -20.558 1.00 69.06 111 SER A N 1
ATOM 911 C CA . SER A 1 111 ? -2.208 -6.212 -21.935 1.00 69.06 111 SER A CA 1
ATOM 912 C C . SER A 1 111 ? -1.858 -7.698 -22.046 1.00 69.06 111 SER A C 1
ATOM 914 O O . SER A 1 111 ? -2.621 -8.470 -22.635 1.00 69.06 111 SER A O 1
ATOM 916 N N . ILE A 1 112 ? -0.789 -8.1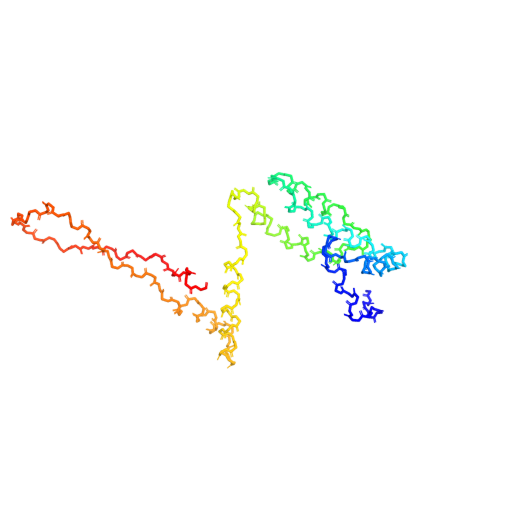38 -21.375 1.00 69.19 112 ILE A N 1
ATOM 917 C CA . ILE A 1 112 ? -0.419 -9.555 -21.274 1.00 69.19 112 ILE A CA 1
ATOM 918 C C . ILE A 1 112 ? -1.462 -10.349 -20.476 1.00 69.19 112 ILE A C 1
ATOM 920 O O . ILE A 1 112 ? -1.855 -11.441 -20.894 1.00 69.19 112 ILE A O 1
ATOM 924 N N . ASN A 1 113 ? -1.987 -9.802 -19.375 1.00 77.44 113 ASN A N 1
ATOM 925 C CA . ASN A 1 113 ? -3.062 -10.439 -18.608 1.00 77.44 113 ASN A CA 1
ATOM 926 C C . ASN A 1 113 ? -4.362 -10.567 -19.419 1.00 77.44 113 ASN A C 1
ATOM 928 O O . ASN A 1 113 ? -5.069 -11.573 -19.305 1.00 77.44 113 ASN A O 1
ATOM 932 N N . ARG A 1 114 ? -4.687 -9.575 -20.256 1.00 74.00 114 ARG A N 1
ATOM 933 C CA . ARG A 1 114 ? -5.817 -9.631 -21.193 1.00 74.00 114 ARG A CA 1
ATOM 934 C C . ARG A 1 114 ? -5.601 -10.733 -22.228 1.00 74.00 114 ARG A C 1
ATOM 936 O O . ARG A 1 114 ? -6.472 -11.587 -22.380 1.00 74.00 114 ARG A O 1
ATOM 943 N N . LEU A 1 115 ? -4.420 -10.778 -22.847 1.00 74.94 115 LEU A N 1
ATOM 944 C CA . LEU A 1 115 ? -4.052 -11.808 -23.819 1.00 74.94 115 LEU A CA 1
ATOM 945 C C . LEU A 1 115 ? -4.143 -13.221 -23.222 1.00 74.94 115 LEU A C 1
ATOM 947 O O . LEU A 1 115 ? -4.697 -14.125 -23.848 1.00 74.94 115 LEU A O 1
ATOM 951 N N . ALA A 1 116 ? -3.663 -13.409 -21.990 1.00 73.19 116 ALA A N 1
ATOM 952 C CA . ALA A 1 116 ? -3.762 -14.681 -21.277 1.00 73.19 116 ALA A CA 1
ATOM 953 C C . ALA A 1 116 ? -5.225 -15.110 -21.069 1.00 73.19 116 ALA A C 1
ATOM 955 O O . ALA A 1 116 ? -5.581 -16.266 -21.309 1.00 73.19 116 ALA A O 1
ATOM 956 N N . LYS A 1 117 ? -6.098 -14.175 -20.666 1.00 79.69 117 LYS A N 1
ATOM 957 C CA . LYS A 1 117 ? -7.538 -14.429 -20.495 1.00 79.69 117 LYS A CA 1
ATOM 958 C C . LYS A 1 117 ? -8.223 -14.778 -21.817 1.00 79.69 117 LYS A C 1
ATOM 960 O O . LYS A 1 117 ? -9.055 -15.686 -21.838 1.00 79.69 117 LYS A O 1
ATOM 965 N N . ASP A 1 118 ? -7.863 -14.107 -22.908 1.00 78.62 118 ASP A N 1
ATOM 966 C CA . ASP A 1 118 ? -8.385 -14.407 -24.243 1.00 78.62 118 ASP A CA 1
ATOM 967 C C . ASP A 1 118 ? -7.961 -15.807 -24.705 1.00 78.62 118 ASP A C 1
ATOM 969 O O . ASP A 1 118 ? -8.808 -16.603 -25.116 1.00 78.62 118 ASP A O 1
ATOM 973 N N . LYS A 1 119 ? -6.685 -16.169 -24.524 1.00 71.25 119 LYS A N 1
ATOM 974 C CA . LYS A 1 119 ? -6.172 -17.509 -24.848 1.00 71.25 119 LYS A CA 1
ATOM 975 C C . LYS A 1 119 ? -6.792 -18.610 -23.994 1.00 71.25 119 LYS A C 1
ATOM 977 O O . LYS A 1 119 ? -7.059 -19.693 -24.511 1.00 71.25 119 LYS A O 1
ATOM 982 N N . ASN A 1 120 ? -7.074 -18.344 -22.720 1.00 77.12 120 ASN A N 1
ATOM 983 C CA . ASN A 1 120 ? -7.814 -19.271 -21.863 1.00 77.12 120 ASN A CA 1
ATOM 984 C C . ASN A 1 120 ? -9.267 -19.461 -22.345 1.00 77.12 120 ASN A C 1
ATOM 986 O O . ASN A 1 120 ? -9.769 -20.581 -22.388 1.00 77.12 120 ASN A O 1
ATOM 990 N N . ARG A 1 121 ? -9.936 -18.382 -22.778 1.00 75.44 121 ARG A N 1
ATOM 991 C CA . ARG A 1 121 ? -11.299 -18.447 -23.336 1.00 75.44 121 ARG A CA 1
ATOM 992 C C . ARG A 1 121 ? -11.354 -19.246 -24.642 1.00 75.44 121 ARG A C 1
ATOM 994 O O . ARG A 1 121 ? -12.303 -20.001 -24.845 1.00 75.44 121 ARG A O 1
ATOM 1001 N N . GLU A 1 122 ? -10.353 -19.083 -25.505 1.00 74.94 122 GLU A N 1
ATOM 1002 C CA . GLU A 1 122 ? -10.182 -19.862 -26.741 1.00 74.94 122 GLU A CA 1
ATOM 1003 C C . GLU A 1 122 ? -9.821 -21.331 -26.456 1.00 74.94 122 GLU A C 1
ATOM 1005 O O . GLU A 1 122 ? -10.224 -22.229 -27.189 1.00 74.94 122 GLU A O 1
ATOM 1010 N N . GLY A 1 123 ? -9.068 -21.581 -25.383 1.00 68.44 123 GLY A N 1
ATOM 1011 C CA . GLY A 1 123 ? -8.527 -22.882 -24.996 1.00 68.44 123 GLY A CA 1
ATOM 1012 C C . GLY A 1 123 ? -9.352 -23.644 -23.963 1.00 68.44 123 GLY A C 1
ATOM 1013 O O . GLY A 1 123 ? -8.777 -24.192 -23.022 1.00 68.44 123 GLY A O 1
ATOM 1014 N N . ARG A 1 124 ? -10.686 -23.682 -24.098 1.00 68.44 124 ARG A N 1
ATOM 1015 C CA . ARG A 1 124 ? -11.539 -24.467 -23.184 1.00 68.44 124 ARG A CA 1
ATOM 1016 C C . ARG A 1 124 ? -11.051 -25.921 -23.116 1.00 68.44 124 ARG A C 1
ATOM 1018 O O . ARG A 1 124 ? -11.054 -26.618 -24.125 1.00 68.44 124 ARG A O 1
ATOM 1025 N N . GLY A 1 125 ? -10.664 -26.368 -21.920 1.00 75.06 125 GLY A N 1
ATOM 1026 C CA . GLY A 1 125 ? -10.171 -27.728 -21.664 1.00 75.06 125 GLY A CA 1
ATOM 1027 C C . GLY A 1 125 ? -8.647 -27.890 -21.670 1.00 75.06 125 GLY A C 1
ATOM 1028 O O . GLY A 1 125 ? -8.166 -29.002 -21.477 1.00 75.06 125 GLY A O 1
ATOM 1029 N N . TYR A 1 126 ? -7.869 -26.820 -21.859 1.00 80.62 126 TYR A N 1
ATOM 1030 C CA . TYR A 1 126 ? -6.411 -26.898 -21.732 1.00 80.62 126 TYR A CA 1
ATOM 1031 C C . TYR A 1 126 ? -5.957 -26.982 -20.275 1.00 80.62 126 TYR A C 1
ATOM 1033 O O . TYR A 1 126 ? -6.452 -26.264 -19.407 1.00 80.62 126 TYR A O 1
ATOM 1041 N N . SER A 1 127 ? -4.956 -27.830 -20.026 1.00 79.12 127 SER A N 1
ATOM 1042 C CA . SER A 1 127 ? -4.209 -27.806 -18.772 1.00 79.12 127 SER A CA 1
ATOM 1043 C C . SER A 1 127 ? -3.357 -26.534 -18.684 1.00 79.12 127 SER A C 1
ATOM 1045 O O . SER A 1 127 ? -3.013 -25.915 -19.700 1.00 79.12 127 SER A O 1
ATOM 1047 N N . PHE A 1 128 ? -2.994 -26.143 -17.460 1.00 76.19 128 PHE A N 1
ATOM 1048 C CA . PHE A 1 128 ? -2.142 -24.975 -17.217 1.00 76.19 128 PHE A CA 1
ATOM 1049 C C . PHE A 1 128 ? -0.831 -25.038 -18.016 1.00 76.19 128 PHE A C 1
ATOM 1051 O O . PHE A 1 128 ? -0.418 -24.042 -18.604 1.00 76.19 128 PHE A O 1
ATOM 1058 N N . GLU A 1 129 ? -0.216 -26.219 -18.107 1.00 79.38 129 GLU A N 1
ATOM 1059 C CA . GLU A 1 129 ? 1.029 -26.432 -18.850 1.00 79.38 129 GLU A CA 1
ATOM 1060 C C . GLU A 1 129 ? 0.872 -26.146 -20.348 1.00 79.38 129 GLU A C 1
ATOM 1062 O O . GLU A 1 129 ? 1.704 -25.454 -20.935 1.00 79.38 129 GLU A O 1
ATOM 1067 N N . VAL A 1 130 ? -0.230 -26.598 -20.957 1.00 80.12 130 VAL A N 1
ATOM 1068 C CA . VAL A 1 130 ? -0.533 -26.358 -22.377 1.00 80.12 130 VAL A CA 1
ATOM 1069 C C . VAL A 1 130 ? -0.804 -24.876 -22.633 1.00 80.12 130 VAL A C 1
ATOM 1071 O O . VAL A 1 130 ? -0.328 -24.317 -23.625 1.00 80.12 130 VAL A O 1
ATOM 1074 N N . MET A 1 131 ? -1.527 -24.210 -21.729 1.00 77.81 131 MET A N 1
ATOM 1075 C CA . MET A 1 131 ? -1.773 -22.770 -21.827 1.00 77.81 131 MET A CA 1
ATOM 1076 C C . MET A 1 131 ? -0.474 -21.966 -21.691 1.00 77.81 131 MET A C 1
ATOM 1078 O O . MET A 1 131 ? -0.222 -21.075 -22.502 1.00 77.81 131 MET A O 1
ATOM 1082 N N . ARG A 1 132 ? 0.378 -22.311 -20.718 1.00 77.69 132 ARG A N 1
ATOM 1083 C CA . ARG A 1 132 ? 1.687 -21.682 -20.500 1.00 77.69 132 ARG A CA 1
ATOM 1084 C C . ARG A 1 132 ? 2.606 -21.870 -21.703 1.00 77.69 132 ARG A C 1
ATOM 1086 O O . ARG A 1 132 ? 3.208 -20.901 -22.156 1.00 77.69 132 ARG A O 1
ATOM 1093 N N . ALA A 1 133 ? 2.688 -23.083 -22.250 1.00 80.81 133 ALA A N 1
ATOM 1094 C CA . ALA A 1 133 ? 3.481 -23.359 -23.445 1.00 80.81 133 ALA A CA 1
ATOM 1095 C C . ALA A 1 133 ? 2.990 -22.530 -24.639 1.00 80.81 133 ALA A C 1
ATOM 1097 O O . ALA A 1 133 ? 3.787 -21.913 -25.340 1.00 80.81 133 ALA A O 1
ATOM 1098 N N . ARG A 1 134 ? 1.671 -22.427 -24.837 1.00 75.19 134 ARG A N 1
ATOM 1099 C CA . ARG A 1 134 ? 1.128 -21.556 -25.882 1.00 75.19 134 ARG A CA 1
ATOM 1100 C C . ARG A 1 134 ? 1.499 -20.094 -25.651 1.00 75.19 134 ARG A C 1
ATOM 1102 O O . ARG A 1 134 ? 1.986 -19.462 -26.578 1.00 75.19 134 ARG A O 1
ATOM 1109 N N . MET A 1 135 ? 1.336 -19.570 -24.441 1.00 77.31 135 MET A N 1
ATOM 1110 C CA . MET A 1 135 ? 1.694 -18.181 -24.125 1.00 77.31 135 MET A CA 1
ATOM 1111 C C . MET A 1 135 ? 3.182 -17.874 -24.357 1.00 77.31 135 MET A C 1
ATOM 1113 O O . MET A 1 135 ? 3.498 -16.793 -24.840 1.00 77.31 135 MET A O 1
ATOM 1117 N N . LEU A 1 136 ? 4.084 -18.812 -24.046 1.00 73.44 136 LEU A N 1
ATOM 1118 C CA . LEU A 1 136 ? 5.533 -18.611 -24.172 1.00 73.44 136 LEU A CA 1
ATOM 1119 C C . LEU A 1 136 ? 6.076 -18.844 -25.588 1.00 73.44 136 LEU A C 1
ATOM 1121 O O . LEU A 1 136 ? 7.043 -18.193 -25.970 1.00 73.44 136 LEU A O 1
ATOM 1125 N N . TYR A 1 137 ? 5.487 -19.769 -26.353 1.00 72.88 137 TYR A N 1
ATOM 1126 C CA . TYR A 1 137 ? 6.075 -20.253 -27.611 1.00 72.88 137 TYR A CA 1
ATOM 1127 C C . TYR A 1 137 ? 5.268 -19.914 -28.875 1.00 72.88 137 TYR A C 1
ATOM 1129 O O . TYR A 1 137 ? 5.736 -20.194 -29.977 1.00 72.88 137 TYR A O 1
ATOM 1137 N N . THR A 1 138 ? 4.061 -19.340 -28.770 1.00 63.50 138 THR A N 1
ATOM 1138 C CA . THR A 1 138 ? 3.253 -18.996 -29.967 1.00 63.50 138 THR A CA 1
ATOM 1139 C C . THR A 1 138 ? 3.470 -17.578 -30.481 1.00 63.50 138 THR A C 1
ATOM 1141 O O . THR A 1 138 ? 3.119 -17.273 -31.623 1.00 63.50 138 THR A O 1
ATOM 1144 N N . THR A 1 139 ? 4.072 -16.710 -29.678 1.00 59.38 139 THR A N 1
ATOM 1145 C CA . THR A 1 139 ? 4.462 -15.367 -30.087 1.00 59.38 139 THR A CA 1
ATOM 1146 C C . THR A 1 139 ? 5.702 -15.445 -30.974 1.00 59.38 139 THR A C 1
ATOM 1148 O O . THR A 1 139 ? 6.769 -15.892 -30.558 1.00 59.38 139 THR A O 1
ATOM 1151 N N . LYS A 1 140 ? 5.566 -15.031 -32.240 1.00 57.62 140 LYS A N 1
ATOM 1152 C CA . LYS A 1 140 ? 6.685 -15.038 -33.188 1.00 57.62 140 LYS A CA 1
ATOM 1153 C C . LYS A 1 140 ? 7.777 -14.089 -32.686 1.00 57.62 140 LYS A C 1
ATOM 1155 O O . LYS A 1 140 ? 7.543 -12.892 -32.541 1.00 57.62 140 LYS A O 1
ATOM 1160 N N . HIS A 1 141 ? 8.968 -14.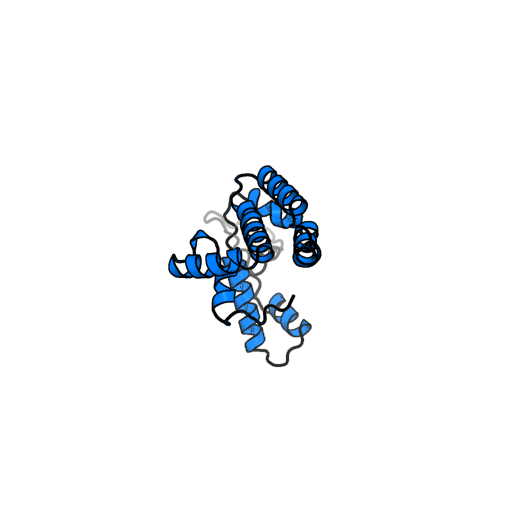629 -32.447 1.00 52.56 141 HIS A N 1
ATOM 1161 C CA . HIS A 1 141 ? 10.154 -13.828 -32.161 1.00 52.56 141 HIS A CA 1
ATOM 1162 C C . HIS A 1 141 ? 10.432 -12.865 -33.317 1.00 52.56 141 HIS A C 1
ATOM 1164 O O . HIS A 1 141 ? 10.293 -13.231 -34.491 1.00 52.56 141 HIS A O 1
ATOM 1170 N N . LYS A 1 142 ? 10.837 -11.636 -32.988 1.00 49.75 142 LYS A N 1
ATOM 1171 C CA . LYS A 1 142 ? 11.217 -10.608 -33.956 1.00 49.75 142 LYS A CA 1
ATOM 1172 C C . LYS A 1 142 ? 12.545 -11.029 -34.595 1.00 49.75 142 LYS A C 1
ATOM 1174 O O . LYS A 1 142 ? 13.623 -10.644 -34.155 1.00 49.75 142 LYS A O 1
ATOM 1179 N N . LYS A 1 143 ? 12.471 -11.860 -35.636 1.00 51.59 143 LYS A N 1
ATOM 1180 C CA . LYS A 1 143 ? 13.616 -12.173 -36.492 1.00 51.59 143 LYS A CA 1
ATOM 1181 C C . LYS A 1 143 ? 13.804 -11.003 -37.451 1.00 51.59 143 LYS A C 1
ATOM 1183 O O . LYS A 1 143 ? 13.074 -10.888 -38.433 1.00 51.59 143 LYS A O 1
ATOM 1188 N N . LYS A 1 144 ? 14.741 -10.100 -37.164 1.00 51.66 144 LYS A N 1
ATOM 1189 C CA . LYS A 1 144 ? 15.244 -9.194 -38.201 1.00 51.66 144 LYS A CA 1
ATOM 1190 C C . LYS A 1 144 ? 16.370 -9.918 -38.919 1.00 51.66 144 LYS A C 1
ATOM 1192 O O . LYS A 1 144 ? 17.375 -10.233 -38.294 1.00 51.66 144 LYS A O 1
ATOM 1197 N N . ALA A 1 145 ? 16.210 -10.154 -40.221 1.00 49.34 145 ALA A N 1
ATOM 1198 C CA . ALA A 1 145 ? 17.370 -10.447 -41.050 1.00 49.34 145 ALA A CA 1
ATOM 1199 C C . ALA A 1 145 ? 18.345 -9.265 -40.897 1.00 49.34 145 ALA A C 1
ATOM 1201 O O . ALA A 1 145 ? 17.884 -8.116 -40.957 1.00 49.34 145 ALA A O 1
ATOM 1202 N N . PRO A 1 146 ? 19.643 -9.500 -40.653 1.00 48.97 146 PRO A N 1
ATOM 1203 C CA . PRO A 1 146 ? 20.613 -8.424 -40.596 1.00 48.97 146 PRO A CA 1
ATOM 1204 C C . PRO A 1 146 ? 20.593 -7.710 -41.946 1.00 48.97 146 PRO A C 1
ATOM 1206 O O . PRO A 1 146 ? 21.081 -8.212 -42.955 1.00 48.97 146 PRO A O 1
ATOM 1209 N N . THR A 1 147 ? 19.978 -6.530 -41.993 1.00 51.31 147 THR A N 1
ATOM 1210 C CA . THR A 1 147 ? 20.122 -5.639 -43.136 1.00 51.31 147 THR A CA 1
ATOM 1211 C C . THR A 1 147 ? 21.528 -5.082 -43.045 1.00 51.31 147 THR A C 1
ATOM 1213 O O . THR A 1 147 ? 21.751 -4.078 -42.364 1.00 51.31 147 THR A O 1
ATOM 1216 N N . ALA A 1 148 ? 22.483 -5.758 -43.684 1.00 55.00 148 ALA A N 1
ATOM 1217 C CA . ALA A 1 148 ? 23.780 -5.177 -43.963 1.00 55.00 148 ALA A CA 1
ATOM 1218 C C . ALA A 1 148 ? 23.512 -3.857 -44.694 1.00 55.00 148 ALA A C 1
ATOM 1220 O O . ALA A 1 148 ? 23.060 -3.840 -45.840 1.00 55.00 148 ALA A O 1
ATOM 1221 N N . LYS A 1 149 ? 23.701 -2.729 -44.003 1.00 51.97 149 LYS A N 1
ATOM 1222 C CA . LYS A 1 149 ? 23.694 -1.417 -44.644 1.00 51.97 149 LYS A CA 1
ATOM 1223 C C . LYS A 1 149 ? 24.967 -1.348 -45.473 1.00 51.97 149 LYS A C 1
ATOM 1225 O O . LYS A 1 149 ? 25.988 -0.852 -45.007 1.00 51.97 149 LYS A O 1
ATOM 1230 N N . VAL A 1 150 ? 24.926 -1.903 -46.679 1.00 57.62 150 VAL A N 1
ATOM 1231 C CA . VAL A 1 150 ? 26.015 -1.738 -47.633 1.00 57.62 150 VAL A CA 1
ATOM 1232 C C . VAL A 1 150 ? 26.031 -0.258 -47.995 1.00 57.62 150 VAL A C 1
ATOM 1234 O O . VAL A 1 150 ? 25.055 0.278 -48.521 1.00 57.62 150 VAL A O 1
ATOM 1237 N N . SER A 1 151 ? 27.114 0.421 -47.619 1.00 48.09 151 SER A N 1
ATOM 1238 C CA . SER A 1 151 ? 27.331 1.825 -47.956 1.00 48.09 151 SER A CA 1
ATOM 1239 C C . SER A 1 151 ? 27.164 2.026 -49.469 1.00 48.09 151 SER A C 1
ATOM 1241 O O . SER A 1 151 ? 27.710 1.227 -50.236 1.00 48.09 151 SER A O 1
ATOM 1243 N N . PRO A 1 152 ? 26.508 3.109 -49.930 1.00 50.94 152 PRO A N 1
ATOM 1244 C CA . PRO A 1 152 ? 26.439 3.451 -51.354 1.00 50.94 152 PRO A CA 1
ATOM 1245 C C . PRO A 1 152 ? 27.819 3.621 -52.016 1.00 50.94 152 PRO A C 1
ATOM 1247 O O . PRO A 1 152 ? 27.920 3.635 -53.238 1.00 50.94 152 PRO A O 1
ATOM 1250 N N . PHE A 1 153 ? 28.887 3.742 -51.216 1.00 47.56 153 PHE A N 1
ATOM 1251 C CA . PHE A 1 153 ? 30.274 3.869 -51.665 1.00 47.56 153 PHE A CA 1
ATOM 1252 C C . PHE A 1 153 ? 31.045 2.542 -51.743 1.00 47.56 153 PHE A C 1
ATOM 1254 O O . PHE A 1 153 ? 32.246 2.558 -52.019 1.00 47.56 153 PHE A O 1
ATOM 1261 N N . TYR A 1 154 ? 30.404 1.389 -51.524 1.00 45.75 154 TYR A N 1
ATOM 1262 C CA . TYR A 1 154 ? 31.084 0.096 -51.603 1.00 45.75 154 TYR A CA 1
ATOM 1263 C C . TYR A 1 154 ? 31.379 -0.284 -53.067 1.00 45.75 154 TYR A C 1
ATOM 1265 O O . TYR A 1 154 ? 30.595 -0.950 -53.744 1.00 45.75 154 TYR A O 1
ATOM 1273 N N . LYS A 1 155 ? 32.530 0.162 -53.587 1.00 42.88 155 LYS A N 1
ATOM 1274 C CA . LYS A 1 155 ? 33.088 -0.340 -54.849 1.00 42.88 155 LYS A CA 1
ATOM 1275 C C . LYS A 1 155 ? 33.593 -1.765 -54.629 1.00 42.88 155 LYS A C 1
ATOM 1277 O O . LYS A 1 155 ? 34.502 -1.993 -53.841 1.00 42.88 155 LYS A O 1
ATOM 1282 N N . LYS A 1 156 ? 33.007 -2.706 -55.367 1.00 42.41 156 LYS A N 1
ATOM 1283 C CA . LYS A 1 156 ? 33.390 -4.120 -55.436 1.00 42.41 156 LYS A CA 1
ATOM 1284 C C . LYS A 1 156 ? 34.830 -4.261 -55.952 1.00 42.41 156 LYS A C 1
ATOM 1286 O O . LYS A 1 156 ? 35.047 -4.328 -57.159 1.00 42.41 156 LYS A O 1
ATOM 1291 N N . THR A 1 157 ? 35.814 -4.310 -55.059 1.00 37.25 157 THR A N 1
ATOM 1292 C CA . THR A 1 157 ? 37.135 -4.868 -55.368 1.00 37.25 157 THR A CA 1
ATOM 1293 C C . THR A 1 157 ? 37.046 -6.389 -55.294 1.00 37.25 157 THR A C 1
ATOM 1295 O O . THR A 1 157 ? 36.587 -6.966 -54.314 1.00 37.25 157 THR A O 1
ATOM 1298 N N . ILE A 1 158 ? 37.420 -7.036 -56.396 1.00 41.47 158 ILE A N 1
ATOM 1299 C CA . ILE A 1 158 ? 37.453 -8.489 -56.563 1.00 41.47 158 ILE A CA 1
ATOM 1300 C C . ILE A 1 158 ? 38.470 -9.073 -55.572 1.00 41.47 158 ILE A C 1
ATOM 1302 O O . ILE A 1 158 ? 39.653 -8.758 -55.658 1.00 41.47 158 ILE A O 1
ATOM 1306 N N . GLY A 1 159 ? 38.021 -9.930 -54.653 1.00 35.94 159 GLY A N 1
ATOM 1307 C CA . GLY A 1 159 ? 38.900 -10.681 -53.755 1.00 35.94 159 GLY A CA 1
ATOM 1308 C C . GLY A 1 159 ? 38.119 -11.623 -52.839 1.00 35.94 159 GLY A C 1
ATOM 1309 O O . GLY A 1 159 ? 37.381 -11.156 -51.985 1.00 35.94 159 GLY A O 1
ATOM 1310 N N . TYR A 1 160 ? 38.259 -12.929 -53.091 1.00 36.31 160 TYR A N 1
ATOM 1311 C CA . TYR A 1 160 ? 37.940 -14.109 -52.265 1.00 36.31 160 TYR A CA 1
ATOM 1312 C C . TYR A 1 160 ? 36.943 -13.941 -51.098 1.00 36.31 160 TYR A C 1
ATOM 1314 O O . TYR A 1 160 ? 37.263 -13.387 -50.051 1.00 36.31 160 TYR A O 1
ATOM 1322 N N . GLY A 1 161 ? 35.740 -14.501 -51.270 1.00 35.31 161 GLY A N 1
ATOM 1323 C CA . GLY A 1 161 ? 34.678 -14.491 -50.264 1.00 35.31 161 GLY A CA 1
ATOM 1324 C C . GLY A 1 161 ? 34.935 -15.434 -49.086 1.00 35.31 161 GLY A C 1
ATOM 1325 O O . GLY A 1 161 ? 35.168 -16.627 -49.278 1.00 35.31 161 GLY A O 1
ATOM 1326 N N . LEU A 1 162 ? 34.804 -14.899 -47.871 1.00 32.78 162 LEU A N 1
ATOM 1327 C CA . LEU A 1 162 ? 34.332 -15.665 -46.719 1.00 32.78 162 LEU A CA 1
ATOM 1328 C C . LEU A 1 162 ? 32.794 -15.616 -46.705 1.00 32.78 162 LEU A C 1
ATOM 1330 O O . LEU A 1 162 ? 32.234 -14.557 -46.999 1.00 32.78 162 LEU A O 1
ATOM 1334 N N . PRO A 1 163 ? 32.092 -16.717 -46.381 1.00 39.50 163 PRO A N 1
ATOM 1335 C CA . PRO A 1 163 ? 30.666 -16.643 -46.115 1.00 39.50 163 PRO A CA 1
ATOM 1336 C C . PRO A 1 163 ? 30.438 -15.763 -44.881 1.00 39.50 163 PRO A C 1
ATOM 1338 O O . PRO A 1 163 ? 31.012 -16.017 -43.823 1.00 39.50 163 PRO A O 1
ATOM 1341 N N . ASP A 1 164 ? 29.615 -14.725 -45.039 1.00 45.50 164 ASP A N 1
ATOM 1342 C CA . ASP A 1 164 ? 29.114 -13.899 -43.941 1.00 45.50 164 ASP A CA 1
ATOM 1343 C C . ASP A 1 164 ? 28.335 -14.808 -42.979 1.00 45.50 164 ASP A C 1
ATOM 1345 O O . ASP A 1 164 ? 27.173 -15.147 -43.212 1.00 45.50 164 ASP A O 1
ATOM 1349 N N . PHE A 1 165 ? 28.968 -15.217 -41.880 1.00 42.03 165 PHE A N 1
ATOM 1350 C CA . PHE A 1 165 ? 28.259 -15.744 -40.719 1.00 42.03 165 PHE A CA 1
ATOM 1351 C C . PHE A 1 165 ? 27.642 -14.559 -39.979 1.00 42.03 165 PHE A C 1
ATOM 1353 O O . PHE A 1 165 ? 28.108 -14.145 -38.921 1.00 42.03 165 PHE A O 1
ATOM 1360 N N . ALA A 1 166 ? 26.618 -13.955 -40.578 1.00 48.31 166 ALA A N 1
ATOM 1361 C CA . ALA A 1 166 ? 25.808 -12.979 -39.879 1.00 48.31 166 ALA A CA 1
ATOM 1362 C C . ALA A 1 166 ? 25.008 -13.739 -38.812 1.00 48.31 166 ALA A C 1
ATOM 1364 O O . ALA A 1 166 ? 24.018 -14.399 -39.129 1.00 48.31 166 ALA A O 1
ATOM 1365 N N . GLU A 1 167 ? 25.478 -13.709 -37.564 1.00 49.31 167 GLU A N 1
ATOM 1366 C CA . GLU A 1 167 ? 24.756 -14.289 -36.432 1.00 49.31 167 GLU A CA 1
ATOM 1367 C C . GLU A 1 167 ? 23.326 -13.728 -36.399 1.00 49.31 167 GLU A C 1
ATOM 1369 O O . GLU A 1 167 ? 23.106 -12.513 -36.365 1.00 49.31 167 GLU A O 1
ATOM 1374 N N . GLU A 1 168 ? 22.335 -14.623 -36.448 1.00 49.38 168 GLU A N 1
ATOM 1375 C CA . GLU A 1 168 ? 20.928 -14.256 -36.309 1.00 49.38 168 GLU A CA 1
ATOM 1376 C C . GLU A 1 168 ? 20.687 -13.696 -34.898 1.00 49.38 168 GLU A C 1
ATOM 1378 O O . GLU A 1 168 ? 20.496 -14.436 -33.932 1.00 49.38 168 GLU A O 1
ATOM 1383 N N . LEU A 1 169 ? 20.673 -12.369 -34.769 1.00 49.22 169 LEU A N 1
ATOM 1384 C CA . LEU A 1 169 ? 20.322 -11.693 -33.522 1.00 49.22 169 LEU A CA 1
ATOM 1385 C C . LEU A 1 169 ? 18.828 -11.888 -33.219 1.00 49.22 169 LEU A C 1
ATOM 1387 O O . LEU A 1 169 ? 17.946 -11.326 -33.875 1.00 49.22 169 LEU A O 1
ATOM 1391 N N . ASN A 1 170 ? 18.541 -12.699 -32.199 1.00 51.16 170 ASN A N 1
ATOM 1392 C CA . ASN A 1 170 ? 17.199 -12.903 -31.663 1.00 51.16 170 ASN A CA 1
ATOM 1393 C C . ASN A 1 170 ? 16.869 -11.795 -30.650 1.00 51.16 170 ASN A C 1
ATOM 1395 O O . ASN A 1 170 ? 17.320 -11.830 -29.509 1.00 51.16 170 ASN A O 1
ATOM 1399 N N . TYR A 1 171 ? 16.049 -10.827 -31.062 1.00 55.75 171 TYR A N 1
ATOM 1400 C CA . TYR A 1 171 ? 15.636 -9.686 -30.232 1.00 55.75 171 TYR A CA 1
ATOM 1401 C C . TYR A 1 171 ? 14.454 -9.990 -29.294 1.00 55.75 171 TYR A C 1
ATOM 1403 O O . TYR A 1 171 ? 13.823 -9.072 -28.774 1.00 55.75 171 TYR A O 1
ATOM 1411 N N . GLY A 1 172 ? 14.121 -11.266 -29.086 1.00 53.22 172 GLY A N 1
ATOM 1412 C CA . GLY A 1 172 ? 12.976 -11.657 -28.274 1.00 53.22 172 GLY A CA 1
ATOM 1413 C C . GLY A 1 172 ? 11.641 -11.459 -28.998 1.00 53.22 172 GLY A C 1
ATOM 1414 O O . GLY A 1 172 ? 11.567 -11.352 -30.225 1.00 53.22 172 GLY A O 1
ATOM 1415 N N . VAL A 1 173 ? 10.551 -11.515 -28.239 1.00 49.41 173 VAL A N 1
ATOM 1416 C CA . VAL A 1 173 ? 9.192 -11.367 -28.770 1.00 49.41 173 VAL A CA 1
ATOM 1417 C C . VAL A 1 173 ? 8.857 -9.888 -28.941 1.00 49.41 173 VAL A C 1
ATOM 1419 O O . VAL A 1 173 ? 9.099 -9.089 -28.042 1.00 49.41 173 VAL A O 1
ATOM 1422 N N . ASP A 1 174 ? 8.260 -9.531 -30.081 1.00 49.47 174 ASP A N 1
ATOM 1423 C CA . ASP A 1 174 ? 7.713 -8.191 -30.272 1.00 49.47 174 ASP A CA 1
ATOM 1424 C C . ASP A 1 174 ? 6.370 -8.027 -29.571 1.00 49.47 174 ASP A C 1
ATOM 1426 O O . ASP A 1 174 ? 5.392 -8.675 -29.943 1.00 49.47 174 ASP A O 1
ATOM 1430 N N . LEU A 1 175 ? 6.314 -7.133 -28.592 1.00 48.94 175 LEU A N 1
ATOM 14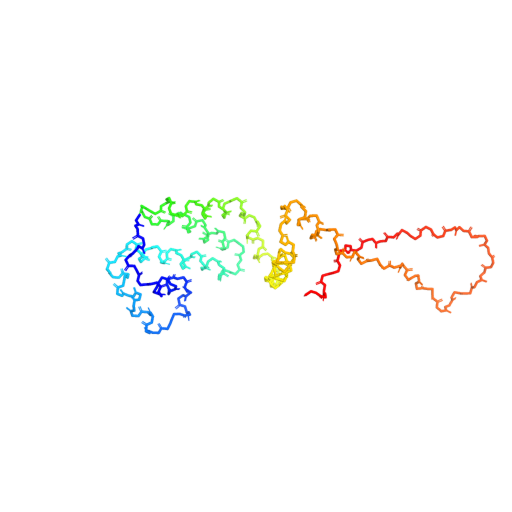31 C CA . LEU A 1 175 ? 5.108 -6.886 -27.806 1.00 48.94 175 LEU A CA 1
ATOM 1432 C C . LEU A 1 175 ? 4.535 -5.482 -28.044 1.00 48.94 175 LEU A C 1
ATOM 1434 O O . LEU A 1 175 ? 3.539 -5.130 -27.426 1.00 48.94 175 LEU A O 1
ATOM 1438 N N . SER A 1 176 ? 5.095 -4.696 -28.977 1.00 47.75 176 SER A N 1
ATOM 1439 C CA . SER A 1 176 ? 4.592 -3.350 -29.307 1.00 47.75 176 SER A CA 1
ATOM 1440 C C . SER A 1 176 ? 3.292 -3.343 -30.124 1.00 47.75 176 SER A C 1
ATOM 1442 O O . SER A 1 176 ? 2.804 -2.274 -30.473 1.00 47.75 176 SER A O 1
ATOM 1444 N N . THR A 1 177 ? 2.773 -4.517 -30.496 1.00 42.34 177 THR A N 1
ATOM 1445 C CA . THR A 1 177 ? 1.570 -4.675 -31.341 1.00 42.34 177 THR A CA 1
ATOM 1446 C C . THR A 1 177 ? 0.392 -5.292 -30.561 1.00 42.34 177 THR A C 1
ATOM 1448 O O . THR A 1 177 ? -0.594 -5.701 -31.169 1.00 42.34 177 THR A O 1
ATOM 1451 N N . ILE A 1 178 ? 0.489 -5.402 -29.227 1.00 40.59 178 ILE A N 1
ATOM 1452 C CA . ILE A 1 178 ? -0.540 -5.993 -28.340 1.00 40.59 178 ILE A CA 1
ATOM 1453 C C . ILE A 1 178 ? -1.303 -4.904 -27.583 1.00 40.59 178 ILE A C 1
ATOM 1455 O O . ILE A 1 178 ? -0.640 -3.951 -27.126 1.00 40.59 178 ILE A O 1
#

InterPro domains:
  IPR002560 Transposase IS204/IS1001/IS1096/IS1165, DDE domain [PF01610] (8-135)

Radius of gyration: 26.67 Å; chains: 1; bounding box: 64×40×74 Å